Protein AF-K0N9U1-F1 (afdb_monomer_lite)

Secondary structure (DSSP, 8-state):
--HHHHHHHHHHHHGGGGGEEEEGGGTEEEEEPPTHHHHHHHHHHHTT-TTHHHHHHHHTTSHHHHHHT-TT--HHHHHHHHHHHHHHHHHHHT--

Structure (mmCIF, N/CA/C/O backbone):
data_AF-K0N9U1-F1
#
_entry.id   AF-K0N9U1-F1
#
loop_
_atom_site.group_PDB
_atom_site.id
_atom_site.type_symbol
_atom_site.label_atom_id
_atom_site.label_alt_id
_atom_site.label_comp_id
_atom_site.label_asym_id
_atom_site.label_entity_id
_atom_site.label_seq_id
_atom_site.pdbx_PDB_ins_code
_atom_site.Cartn_x
_atom_site.Cartn_y
_atom_site.Cartn_z
_atom_site.occupancy
_atom_site.B_iso_or_equiv
_atom_site.auth_seq_id
_atom_site.auth_comp_id
_atom_site.auth_asym_id
_atom_site.auth_atom_id
_atom_site.pdbx_PDB_model_num
ATOM 1 N N . MET A 1 1 ? -0.725 -9.152 14.482 1.00 69.50 1 MET A N 1
ATOM 2 C CA . MET A 1 1 ? -1.556 -9.619 13.352 1.00 69.50 1 MET A CA 1
ATOM 3 C C . MET A 1 1 ? -0.751 -10.548 12.462 1.00 69.50 1 MET A C 1
ATOM 5 O O . MET A 1 1 ? 0.412 -10.264 12.194 1.00 69.50 1 MET A O 1
ATOM 9 N N . LYS A 1 2 ? -1.344 -11.667 12.040 1.00 81.56 2 LYS A N 1
ATOM 10 C CA . LYS A 1 2 ? -0.717 -12.645 11.141 1.00 81.56 2 LYS A CA 1
ATOM 11 C C . LYS A 1 2 ? -0.907 -12.234 9.675 1.00 81.56 2 LYS A C 1
ATOM 13 O O . LYS A 1 2 ? -1.895 -11.599 9.322 1.00 81.56 2 LYS A O 1
ATOM 18 N N . PHE A 1 3 ? 0.003 -12.659 8.795 1.00 82.38 3 PHE A N 1
ATOM 19 C CA . PHE A 1 3 ? -0.050 -12.359 7.352 1.00 82.38 3 PHE A CA 1
ATOM 20 C C . PHE A 1 3 ? -1.392 -12.739 6.696 1.00 82.38 3 PHE A C 1
ATOM 22 O O . PHE A 1 3 ? -1.923 -11.983 5.883 1.00 82.38 3 PHE A O 1
ATOM 29 N N . LYS A 1 4 ? -1.966 -13.888 7.082 1.00 87.62 4 LYS A N 1
ATOM 30 C CA . LYS A 1 4 ? -3.266 -14.364 6.582 1.00 87.62 4 LYS A CA 1
ATOM 31 C C . LYS A 1 4 ? -4.405 -13.398 6.923 1.00 87.62 4 LYS A C 1
ATOM 33 O O . LYS A 1 4 ? -5.217 -13.099 6.059 1.00 87.62 4 LYS A O 1
ATOM 38 N N . GLU A 1 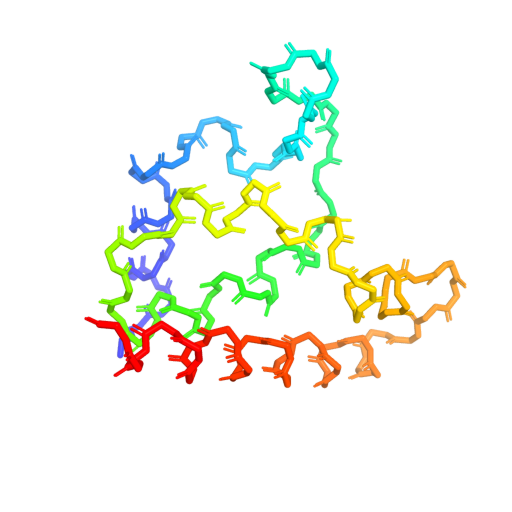5 ? -4.448 -12.904 8.157 1.00 87.69 5 GLU A N 1
ATOM 39 C CA . GLU A 1 5 ? -5.481 -11.970 8.627 1.00 87.69 5 GLU A CA 1
ATOM 40 C C . GLU A 1 5 ? -5.390 -10.643 7.870 1.00 87.69 5 GLU A C 1
ATOM 42 O O . GLU A 1 5 ? -6.384 -10.186 7.314 1.00 87.69 5 GLU A O 1
ATOM 47 N N . ALA A 1 6 ? -4.180 -10.085 7.744 1.00 85.56 6 ALA A N 1
ATOM 48 C CA . ALA A 1 6 ? -3.962 -8.863 6.972 1.00 85.56 6 ALA A CA 1
ATOM 49 C C . ALA A 1 6 ? -4.376 -9.031 5.502 1.00 85.56 6 ALA A C 1
ATOM 51 O O . ALA A 1 6 ? -5.010 -8.151 4.927 1.00 85.56 6 ALA A O 1
ATOM 52 N N . SER A 1 7 ? -4.074 -10.188 4.905 1.00 86.06 7 SER A N 1
ATOM 53 C CA . SER A 1 7 ? -4.477 -10.494 3.529 1.00 86.06 7 SER A CA 1
ATOM 54 C C . SER A 1 7 ? -5.997 -10.562 3.374 1.00 86.06 7 SER A C 1
ATOM 56 O O . SER A 1 7 ? -6.519 -10.065 2.383 1.00 86.06 7 SER A O 1
ATOM 58 N N . LEU A 1 8 ? -6.712 -11.137 4.348 1.00 88.75 8 LEU A N 1
ATOM 59 C CA . LEU A 1 8 ? -8.177 -11.201 4.333 1.00 88.75 8 LEU A CA 1
ATOM 60 C C . LEU A 1 8 ? -8.814 -9.813 4.465 1.00 88.75 8 LEU A C 1
ATOM 62 O O . LEU A 1 8 ? -9.770 -9.531 3.751 1.00 88.75 8 LEU A O 1
ATOM 66 N N . ILE A 1 9 ? -8.261 -8.940 5.313 1.00 88.50 9 ILE A N 1
ATOM 67 C CA . ILE A 1 9 ? -8.712 -7.544 5.446 1.00 88.50 9 ILE A CA 1
ATOM 68 C C . ILE A 1 9 ? -8.503 -6.781 4.134 1.00 88.50 9 ILE A C 1
ATOM 70 O O . ILE A 1 9 ? -9.393 -6.089 3.652 1.00 88.50 9 ILE A O 1
ATOM 74 N N . LEU A 1 10 ? -7.330 -6.919 3.513 1.00 87.00 10 LEU A N 1
ATOM 75 C CA . LEU A 1 10 ? -7.066 -6.271 2.227 1.00 87.00 10 LEU A CA 1
ATOM 76 C C . LEU A 1 10 ? -7.978 -6.819 1.123 1.00 87.00 10 LEU A C 1
ATOM 78 O O . LEU A 1 10 ? -8.488 -6.050 0.311 1.00 87.00 10 LEU A O 1
ATOM 82 N N . ALA A 1 11 ? -8.219 -8.130 1.105 1.00 87.06 11 ALA A N 1
ATOM 83 C CA . ALA A 1 11 ? -9.130 -8.750 0.152 1.00 87.06 11 ALA A CA 1
ATOM 84 C C . ALA A 1 11 ? -10.579 -8.276 0.345 1.00 87.06 11 ALA A C 1
ATOM 86 O O . ALA A 1 11 ? -11.247 -8.002 -0.648 1.00 87.06 11 ALA A O 1
ATOM 87 N N . SER A 1 12 ? -11.060 -8.130 1.585 1.00 88.75 12 SER A N 1
ATOM 88 C CA . SER A 1 12 ? -12.421 -7.646 1.846 1.00 88.75 12 SER A CA 1
ATOM 89 C C . SER A 1 12 ? -12.603 -6.171 1.482 1.00 88.75 12 SER A C 1
ATOM 91 O O . SER A 1 12 ? -13.660 -5.801 0.981 1.00 88.75 12 SER A O 1
ATOM 93 N N . LEU A 1 13 ? -11.578 -5.338 1.689 1.00 87.75 13 LEU A N 1
ATOM 94 C CA . LEU A 1 13 ? -11.629 -3.906 1.382 1.00 87.75 13 LEU A CA 1
ATOM 95 C C . LEU A 1 13 ? -11.500 -3.605 -0.111 1.00 87.75 13 LEU A C 1
ATOM 97 O O . LEU A 1 13 ? -12.189 -2.728 -0.629 1.00 87.75 13 LEU A O 1
ATOM 101 N N . PHE A 1 14 ? -10.583 -4.286 -0.798 1.00 84.69 14 PHE A N 1
ATOM 102 C CA . PHE A 1 14 ? -10.220 -3.932 -2.169 1.00 84.69 14 PHE A CA 1
ATOM 103 C C . PHE A 1 14 ? -10.765 -4.906 -3.215 1.00 84.69 14 PHE A C 1
ATOM 105 O O . PHE A 1 14 ? -10.900 -4.515 -4.375 1.00 84.69 14 PHE A O 1
ATOM 112 N N . GLY A 1 15 ? -11.085 -6.148 -2.844 1.00 84.69 15 GLY A N 1
ATOM 113 C CA . GLY A 1 15 ? -11.519 -7.183 -3.781 1.00 84.69 15 GLY A CA 1
ATOM 114 C C . GLY A 1 15 ? -10.564 -7.306 -4.970 1.00 84.69 15 GLY A C 1
ATOM 115 O O . GLY A 1 15 ? -9.343 -7.364 -4.815 1.00 84.69 15 GLY A O 1
ATOM 116 N N . GLU A 1 16 ? -11.117 -7.267 -6.179 1.00 80.25 16 GLU A N 1
ATOM 117 C CA . GLU A 1 16 ? -10.349 -7.310 -7.431 1.00 80.25 16 GLU A CA 1
ATOM 118 C C . GLU A 1 16 ? -9.457 -6.071 -7.643 1.00 80.25 16 GLU A C 1
ATOM 120 O O . GLU A 1 16 ? -8.430 -6.143 -8.323 1.00 80.25 16 GLU A O 1
ATOM 125 N N . ASN A 1 17 ? -9.782 -4.943 -7.001 1.00 82.31 17 ASN A N 1
ATOM 126 C CA . ASN A 1 17 ? -8.997 -3.709 -7.084 1.00 82.31 17 ASN A CA 1
ATOM 127 C C . ASN A 1 17 ? -7.720 -3.755 -6.236 1.00 82.31 17 ASN A C 1
ATOM 129 O O . ASN A 1 17 ? -6.910 -2.831 -6.315 1.00 82.31 17 ASN A O 1
ATOM 133 N N . ALA A 1 18 ? -7.501 -4.812 -5.443 1.00 74.94 18 ALA A N 1
ATOM 134 C CA . ALA A 1 18 ? -6.319 -4.941 -4.587 1.00 74.94 18 ALA A CA 1
ATOM 135 C C . ALA A 1 18 ? -5.014 -4.799 -5.389 1.00 74.94 18 ALA A C 1
ATOM 137 O O . ALA A 1 18 ? -4.028 -4.243 -4.911 1.00 74.94 18 ALA A O 1
ATOM 138 N N . PHE A 1 19 ? -5.031 -5.239 -6.648 1.00 73.19 19 PHE A N 1
ATOM 139 C CA . PHE A 1 19 ? -3.898 -5.175 -7.564 1.00 73.19 19 PHE A CA 1
ATOM 140 C C . PHE A 1 19 ? -4.020 -4.046 -8.584 1.00 73.19 19 PHE A C 1
ATOM 142 O O . PHE A 1 19 ? -3.388 -4.120 -9.635 1.00 73.19 19 PHE A O 1
ATOM 149 N N . GLN A 1 20 ? -4.799 -3.000 -8.306 1.00 81.69 20 GLN A N 1
ATOM 150 C CA . GLN A 1 20 ? -4.978 -1.865 -9.206 1.00 81.69 20 GLN A CA 1
ATOM 151 C C . GLN A 1 20 ? -4.631 -0.543 -8.524 1.00 81.69 20 GLN A C 1
ATOM 153 O O . GLN A 1 20 ? -4.867 -0.338 -7.335 1.00 81.69 20 GLN A O 1
ATOM 158 N N . LYS A 1 21 ? -4.029 0.378 -9.280 1.00 82.00 21 LYS A N 1
ATOM 159 C CA . LYS A 1 21 ? -3.769 1.733 -8.779 1.00 82.00 21 LYS A CA 1
ATOM 160 C C . LYS A 1 21 ? -4.994 2.615 -9.005 1.00 82.00 21 LYS A C 1
ATOM 162 O O . LYS A 1 21 ? -5.699 2.463 -10.005 1.00 82.00 21 LYS A O 1
ATOM 167 N N . TRP A 1 22 ? -5.226 3.553 -8.094 1.00 87.00 22 TRP A N 1
ATOM 168 C CA . TRP A 1 22 ? -6.270 4.557 -8.259 1.00 87.00 22 TRP A CA 1
ATOM 169 C C . TRP A 1 22 ? -5.840 5.631 -9.260 1.00 87.00 22 TRP A C 1
ATOM 171 O O . TRP A 1 22 ? -4.721 6.143 -9.216 1.00 87.00 22 TRP A O 1
ATOM 181 N N . GLY A 1 23 ? -6.724 5.965 -10.195 1.00 84.88 23 GLY A N 1
ATOM 182 C CA . GLY A 1 23 ? -6.548 7.069 -11.127 1.00 84.88 23 GLY A CA 1
ATOM 183 C C . GLY A 1 23 ? -7.398 8.243 -10.732 1.00 84.88 23 GLY A C 1
ATOM 184 O O . GLY A 1 23 ? -8.575 8.266 -11.070 1.00 84.88 23 GLY A O 1
ATOM 185 N N . GLU A 1 24 ? -6.789 9.234 -10.095 1.00 83.12 24 GLU A N 1
ATOM 186 C CA . GLU A 1 24 ? -7.482 10.439 -9.641 1.00 83.12 24 GLU A CA 1
ATOM 187 C C . GLU A 1 24 ? -8.184 11.184 -10.789 1.00 83.12 24 GLU A C 1
ATOM 189 O O . GLU A 1 24 ? -9.350 11.546 -10.666 1.00 83.12 24 GLU A O 1
ATOM 194 N N . SER A 1 25 ? -7.547 11.295 -11.960 1.00 85.00 25 SER A N 1
ATOM 195 C CA . SER A 1 25 ? -8.146 11.953 -13.134 1.00 85.00 25 SER A CA 1
ATOM 196 C C . SER A 1 25 ? -9.363 11.230 -13.713 1.00 85.00 25 SER A 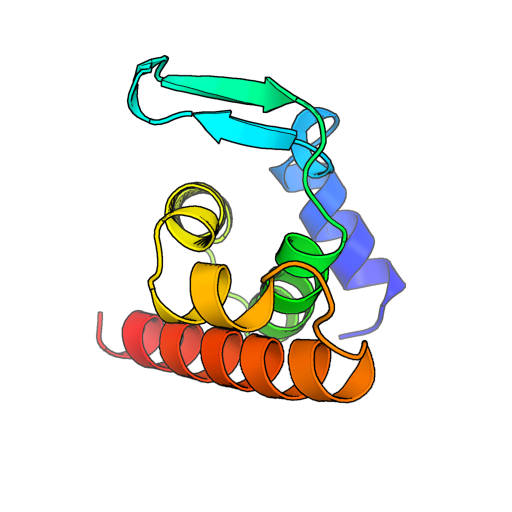C 1
ATOM 198 O O . SER A 1 25 ? -10.180 11.847 -14.386 1.00 85.00 25 SER A O 1
ATOM 200 N N . LYS A 1 26 ? -9.484 9.919 -13.481 1.00 85.38 26 LYS A N 1
ATOM 201 C CA . LYS A 1 26 ? -10.575 9.084 -14.007 1.00 85.38 26 LYS A CA 1
ATOM 202 C C . LYS A 1 26 ? -11.529 8.599 -12.915 1.00 85.38 26 LYS A C 1
ATOM 204 O O . LYS A 1 26 ? -12.454 7.862 -13.239 1.00 85.38 26 LYS A O 1
ATOM 209 N N . GLN A 1 27 ? -11.257 8.952 -11.654 1.00 87.06 27 GLN A N 1
ATOM 210 C CA . GLN A 1 27 ? -11.953 8.478 -10.454 1.00 87.06 27 GLN A CA 1
ATOM 211 C C . GLN A 1 27 ? -12.226 6.964 -10.481 1.00 87.06 27 GLN A C 1
ATOM 213 O O . GLN A 1 27 ? -13.316 6.504 -10.147 1.00 87.06 27 GLN A O 1
ATOM 218 N N . LYS A 1 28 ? -11.240 6.174 -10.929 1.00 88.31 28 LYS A N 1
ATOM 219 C C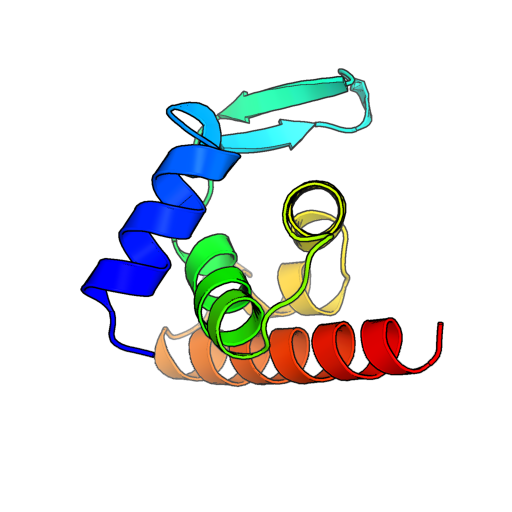A . LYS A 1 28 ? -11.374 4.715 -11.031 1.00 88.31 28 LYS A CA 1
ATOM 220 C C . LYS A 1 28 ? -10.055 3.981 -10.870 1.00 88.31 28 LYS A C 1
ATOM 222 O O . LYS A 1 28 ? -8.986 4.521 -11.168 1.00 88.31 28 LYS A O 1
ATOM 227 N N . TYR A 1 29 ? -10.152 2.722 -10.465 1.00 86.31 29 TYR A N 1
ATOM 228 C CA . TYR A 1 29 ? -9.039 1.785 -10.492 1.00 86.31 29 TYR A CA 1
ATOM 229 C C . TYR A 1 29 ? -8.692 1.394 -11.930 1.00 86.31 29 TYR A C 1
AT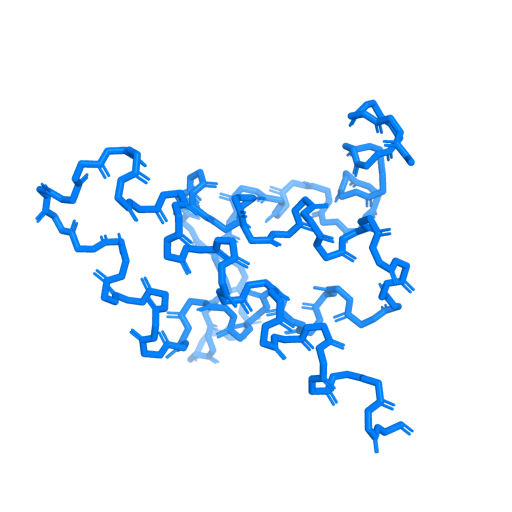OM 231 O O . TYR A 1 29 ? -9.573 1.220 -12.776 1.00 86.31 29 TYR A O 1
ATOM 239 N N . TYR A 1 30 ? -7.398 1.338 -12.243 1.00 83.06 30 TYR A N 1
ATOM 240 C CA . TYR A 1 30 ? -6.940 0.958 -13.576 1.00 83.06 30 TYR A CA 1
ATOM 241 C C . TYR A 1 30 ? -5.496 0.460 -13.573 1.00 83.06 30 TYR A C 1
ATOM 243 O O . TYR A 1 30 ? -4.631 0.987 -12.869 1.00 83.06 30 TYR A O 1
ATOM 251 N N . GLY A 1 31 ? -5.225 -0.501 -14.459 1.00 79.62 31 GLY A N 1
ATOM 252 C CA . GLY A 1 31 ? -3.895 -1.058 -14.676 1.00 79.62 31 GLY A CA 1
ATOM 253 C C . GLY A 1 31 ? -3.335 -1.797 -13.457 1.00 79.62 31 GLY A C 1
ATOM 254 O O . GLY A 1 31 ? -3.885 -1.719 -12.359 1.00 79.62 31 GLY A O 1
ATOM 255 N N . PRO A 1 32 ? -2.223 -2.520 -13.633 1.00 74.19 32 PRO A N 1
ATOM 256 C CA . PRO A 1 32 ? -1.599 -3.224 -12.533 1.00 74.19 32 PRO A CA 1
ATOM 257 C C . PRO A 1 32 ? -1.020 -2.232 -11.523 1.00 74.19 32 PRO A C 1
ATOM 259 O O . PRO A 1 32 ? -0.310 -1.277 -11.856 1.00 74.19 32 PRO A O 1
ATOM 262 N N . CYS A 1 33 ? -1.303 -2.501 -10.263 1.00 70.25 33 CYS A N 1
ATOM 263 C CA . CYS A 1 33 ? -0.581 -1.978 -9.137 1.00 70.25 33 CYS A CA 1
ATOM 264 C C . CYS A 1 33 ? 0.697 -2.791 -8.947 1.00 70.25 33 CYS A C 1
ATOM 266 O O . CYS A 1 33 ? 0.679 -4.021 -8.909 1.00 70.25 33 CYS A O 1
ATOM 268 N N . LEU A 1 34 ? 1.821 -2.102 -8.778 1.00 68.06 34 LEU A N 1
ATOM 269 C CA . LEU A 1 34 ? 3.059 -2.760 -8.388 1.00 68.06 34 LEU A CA 1
ATOM 270 C C . LEU A 1 34 ? 2.913 -3.313 -6.965 1.00 68.06 34 LEU A C 1
ATOM 272 O O . LEU A 1 34 ? 2.318 -2.661 -6.105 1.00 68.06 34 LEU A O 1
ATOM 276 N N . ARG A 1 35 ? 3.529 -4.476 -6.709 1.00 80.38 35 ARG A N 1
ATOM 277 C CA . ARG A 1 35 ? 3.735 -5.085 -5.377 1.00 80.38 35 ARG A CA 1
ATOM 278 C C . ARG A 1 35 ? 4.000 -4.043 -4.280 1.00 80.38 35 ARG A C 1
ATOM 280 O O . ARG A 1 35 ? 3.518 -4.188 -3.167 1.00 80.38 35 ARG A O 1
ATOM 287 N N . SER A 1 36 ? 4.707 -2.975 -4.627 1.00 87.06 36 SER A N 1
ATOM 288 C CA . SER A 1 36 ? 5.009 -1.802 -3.813 1.00 87.06 36 SER A CA 1
ATOM 289 C C . SER A 1 36 ? 3.836 -1.204 -3.019 1.00 87.06 36 SER A C 1
ATOM 291 O O . SER A 1 36 ? 4.057 -0.789 -1.890 1.00 87.06 36 SER A O 1
ATOM 293 N N . ILE A 1 37 ? 2.597 -1.146 -3.530 1.00 88.69 37 ILE A N 1
ATOM 294 C CA . ILE A 1 37 ? 1.481 -0.622 -2.706 1.00 88.69 37 ILE A CA 1
ATOM 295 C C . ILE A 1 37 ? 1.171 -1.576 -1.551 1.00 88.69 37 ILE A C 1
ATOM 297 O O . ILE A 1 37 ? 0.961 -1.117 -0.434 1.00 88.69 37 ILE A O 1
ATOM 301 N N . PHE A 1 38 ? 1.230 -2.893 -1.766 1.00 87.56 38 PHE A N 1
ATOM 302 C CA . PHE A 1 38 ? 1.102 -3.860 -0.672 1.00 87.56 38 PHE A CA 1
ATOM 303 C C . PHE A 1 38 ? 2.247 -3.741 0.334 1.00 87.56 38 PHE A C 1
ATOM 305 O O . PHE A 1 38 ? 2.016 -3.887 1.530 1.00 87.56 38 PHE A O 1
ATOM 312 N N . GLU A 1 39 ? 3.461 -3.423 -0.129 1.00 90.31 39 GLU A N 1
ATOM 313 C CA . GLU A 1 39 ? 4.613 -3.160 0.749 1.00 90.31 39 GLU A CA 1
ATOM 314 C C . GLU A 1 39 ? 4.340 -1.975 1.710 1.00 90.31 39 GLU A C 1
ATOM 316 O O . GLU A 1 39 ? 4.934 -1.930 2.783 1.00 90.31 39 GLU A O 1
ATOM 321 N N . VAL A 1 40 ? 3.402 -1.072 1.374 1.00 91.88 40 VAL A N 1
ATOM 322 C CA . VAL A 1 40 ? 2.906 0.001 2.259 1.00 91.88 40 VAL A CA 1
ATOM 323 C C . VAL A 1 40 ? 1.654 -0.417 3.039 1.00 91.88 40 VAL A C 1
ATOM 325 O O . VAL A 1 40 ? 1.560 -0.151 4.230 1.00 91.88 40 VAL A O 1
ATOM 328 N N . LEU A 1 41 ? 0.679 -1.074 2.403 1.00 89.94 41 LEU A N 1
ATOM 329 C CA . LEU A 1 41 ? -0.606 -1.394 3.036 1.00 89.94 41 LEU A CA 1
ATOM 330 C C . LEU A 1 41 ? -0.497 -2.453 4.137 1.00 89.94 41 LEU A C 1
ATOM 332 O O . LEU A 1 41 ? -1.199 -2.354 5.137 1.00 89.94 41 LEU A O 1
ATOM 336 N N . PHE A 1 42 ? 0.369 -3.459 3.991 1.00 89.50 42 PHE A N 1
ATOM 337 C CA . PHE A 1 42 ? 0.484 -4.528 4.991 1.00 89.50 42 PHE A CA 1
ATOM 338 C C . PHE A 1 42 ? 0.863 -4.007 6.390 1.00 89.50 42 PHE A C 1
ATOM 340 O O . PHE A 1 42 ? 0.181 -4.365 7.355 1.00 89.50 42 PHE A O 1
ATOM 347 N N . PRO A 1 43 ? 1.896 -3.153 6.543 1.00 89.12 43 PRO A N 1
ATOM 348 C CA . PRO A 1 43 ? 2.188 -2.563 7.847 1.00 89.12 43 PRO A CA 1
ATOM 349 C C . PRO A 1 43 ? 1.098 -1.591 8.337 1.00 89.12 43 PRO A C 1
ATOM 351 O O . PRO A 1 43 ? 0.872 -1.504 9.543 1.00 89.12 43 PRO A O 1
ATOM 354 N N . LEU A 1 44 ? 0.365 -0.910 7.448 1.00 89.38 44 LEU A N 1
ATOM 355 C CA . LEU A 1 44 ? -0.771 -0.060 7.842 1.00 89.38 44 LEU A CA 1
ATOM 356 C C . LEU A 1 44 ? -1.935 -0.868 8.418 1.00 89.38 44 LEU A C 1
ATOM 358 O O . LEU A 1 44 ? -2.501 -0.484 9.439 1.00 89.38 44 LEU A O 1
ATOM 362 N N . VAL A 1 45 ? -2.253 -2.012 7.809 1.00 87.38 45 VAL A N 1
ATOM 363 C CA . VAL A 1 45 ? -3.255 -2.949 8.333 1.00 87.38 45 VAL A CA 1
ATOM 364 C C . VAL A 1 45 ? -2.858 -3.379 9.743 1.00 87.38 45 VAL A C 1
ATOM 366 O O . VAL A 1 45 ? -3.688 -3.322 10.640 1.00 87.38 45 VAL A O 1
ATOM 369 N N . ALA A 1 46 ? -1.576 -3.695 9.985 1.00 78.50 46 ALA A N 1
ATOM 370 C CA . ALA A 1 46 ? -1.049 -4.019 11.323 1.00 78.50 46 ALA A CA 1
ATOM 371 C C . ALA A 1 46 ? -1.278 -2.932 12.386 1.00 78.50 46 ALA A C 1
ATOM 373 O O . ALA A 1 46 ? -1.271 -3.252 13.573 1.00 78.50 46 ALA A O 1
ATOM 374 N N . ASN A 1 47 ? -1.518 -1.688 11.972 1.00 76.38 47 ASN A N 1
ATOM 375 C CA . ASN A 1 47 ? -1.822 -0.562 12.849 1.00 76.38 47 ASN A CA 1
ATOM 376 C C . ASN A 1 47 ? -3.334 -0.281 13.004 1.00 76.38 47 ASN A C 1
ATOM 378 O O . ASN A 1 47 ? -3.679 0.733 13.599 1.00 76.38 47 ASN A O 1
ATOM 382 N N . ASN A 1 48 ? -4.223 -1.159 12.514 1.00 70.62 48 ASN A N 1
ATOM 383 C CA . ASN A 1 48 ? -5.690 -1.044 12.606 1.00 70.62 48 ASN A CA 1
ATOM 384 C C . ASN A 1 48 ? -6.257 0.279 12.062 1.00 70.62 48 ASN A C 1
ATOM 386 O O . ASN A 1 48 ? -7.159 0.870 12.647 1.00 70.62 48 ASN A O 1
ATOM 390 N N . LEU A 1 49 ? -5.729 0.758 10.937 1.00 74.00 49 LEU A N 1
ATOM 391 C CA . LEU A 1 49 ? -6.242 1.975 10.313 1.00 74.00 49 LEU A CA 1
ATOM 392 C C . LEU A 1 49 ? -7.579 1.709 9.609 1.00 74.00 49 LEU A C 1
ATOM 394 O O . LEU A 1 49 ? -7.651 0.886 8.701 1.00 74.00 49 LEU A O 1
ATOM 398 N N . GLU A 1 50 ? -8.629 2.438 9.985 1.00 71.88 50 GLU A N 1
ATOM 399 C CA . GLU A 1 50 ? -9.957 2.329 9.353 1.00 71.88 50 GLU A CA 1
ATOM 400 C C . GLU A 1 50 ? -9.989 2.958 7.947 1.00 71.88 50 GLU A C 1
ATOM 402 O O . GLU A 1 50 ? -10.752 2.549 7.074 1.00 71.88 50 GLU A O 1
ATOM 407 N N . LEU A 1 51 ? -9.087 3.906 7.679 1.00 81.06 51 LEU A N 1
ATOM 408 C CA . LEU A 1 51 ? -9.033 4.702 6.448 1.00 81.06 51 LEU A CA 1
ATOM 409 C C . LEU A 1 51 ? -8.181 4.070 5.329 1.00 81.06 51 LEU A C 1
ATOM 411 O O . LEU A 1 51 ? -7.665 4.761 4.452 1.00 81.06 51 LEU A O 1
ATOM 415 N N . LEU A 1 52 ? -8.014 2.744 5.317 1.00 85.06 52 LEU A N 1
ATOM 416 C CA . LEU A 1 52 ? -7.134 2.059 4.354 1.00 85.06 52 LEU A CA 1
ATOM 417 C C . LEU A 1 52 ? -7.505 2.324 2.888 1.00 85.06 52 LEU A C 1
ATOM 419 O O . LEU A 1 52 ? -6.617 2.418 2.040 1.00 85.06 52 LEU A O 1
ATOM 423 N N . VAL A 1 53 ? -8.797 2.473 2.579 1.00 85.69 53 VAL A N 1
ATOM 424 C CA . VAL A 1 53 ? -9.262 2.712 1.204 1.00 85.69 53 VAL A CA 1
ATOM 425 C C . VAL A 1 53 ? -8.866 4.099 0.701 1.00 85.69 53 VAL A C 1
ATOM 427 O O . VAL A 1 53 ? -8.391 4.212 -0.428 1.00 85.69 53 VAL A O 1
ATOM 430 N N . SER A 1 54 ? -9.025 5.153 1.507 1.00 87.31 54 SER A N 1
ATOM 431 C CA . SER A 1 54 ? -8.589 6.502 1.118 1.00 87.31 54 SER A CA 1
ATOM 432 C C . SER A 1 54 ? -7.068 6.572 1.024 1.00 87.31 54 SER A C 1
ATOM 434 O O . SER A 1 54 ? -6.542 7.046 0.019 1.00 87.31 54 SER A O 1
ATOM 436 N N . ILE A 1 55 ? -6.359 5.982 1.991 1.00 88.75 55 ILE A N 1
ATOM 437 C CA . ILE A 1 55 ? -4.894 5.915 1.986 1.00 88.75 55 ILE A CA 1
ATOM 438 C C . ILE A 1 55 ? -4.375 5.243 0.708 1.00 88.75 55 ILE A C 1
ATOM 440 O O . ILE A 1 55 ? -3.455 5.752 0.065 1.00 88.75 55 ILE A O 1
ATOM 444 N N . GLN A 1 56 ? -4.975 4.124 0.291 1.00 88.19 56 GLN A N 1
ATOM 445 C CA . GLN A 1 56 ? -4.571 3.424 -0.930 1.00 88.19 56 GLN A CA 1
ATOM 446 C C . GLN A 1 56 ? -4.631 4.322 -2.168 1.00 88.19 56 GLN A C 1
ATOM 448 O O . GLN A 1 56 ? -3.716 4.275 -2.998 1.00 88.19 56 GLN A O 1
ATOM 453 N N . LYS A 1 57 ? -5.661 5.169 -2.264 1.00 88.25 57 LYS A N 1
ATOM 454 C CA . LYS A 1 57 ? -5.853 6.091 -3.389 1.00 88.25 57 LYS A CA 1
ATOM 455 C C . LYS A 1 57 ? -4.778 7.175 -3.449 1.00 88.25 57 LYS A C 1
ATOM 457 O O . LYS A 1 57 ? -4.461 7.660 -4.533 1.00 88.25 57 LYS A O 1
ATOM 462 N N . GLU A 1 58 ? -4.187 7.518 -2.309 1.00 89.00 58 GLU A N 1
ATOM 463 C CA . GLU A 1 58 ? -3.163 8.555 -2.196 1.00 89.00 58 GLU A CA 1
ATOM 464 C C . GLU A 1 58 ? -1.732 8.027 -2.333 1.00 89.00 58 GLU A C 1
ATOM 466 O O . GLU A 1 58 ? -0.854 8.769 -2.782 1.00 89.00 58 GLU A O 1
ATOM 471 N N . ILE A 1 59 ? -1.470 6.760 -1.977 1.00 90.00 59 ILE A N 1
ATOM 472 C CA . ILE A 1 59 ? -0.109 6.192 -1.921 1.00 90.00 59 ILE A CA 1
ATOM 473 C C . ILE A 1 59 ? 0.664 6.451 -3.219 1.00 90.00 59 ILE A C 1
ATOM 475 O O . ILE A 1 59 ? 1.794 6.933 -3.173 1.00 90.00 59 ILE A O 1
ATOM 479 N N . SER A 1 60 ? 0.062 6.195 -4.386 1.00 86.75 60 SER A N 1
ATOM 480 C CA . SER A 1 60 ? 0.754 6.365 -5.672 1.00 86.75 60 SER A CA 1
ATOM 481 C C . SER A 1 60 ? 1.110 7.814 -6.010 1.00 86.75 60 SER A C 1
ATOM 483 O O . SER A 1 60 ? 1.981 8.053 -6.852 1.00 86.75 60 SER A O 1
ATOM 485 N N . ASN A 1 61 ? 0.451 8.780 -5.369 1.00 87.75 61 ASN A N 1
ATOM 486 C CA . ASN A 1 61 ? 0.682 10.203 -5.577 1.00 87.75 61 ASN A CA 1
ATOM 487 C C . ASN A 1 61 ? 1.788 10.762 -4.669 1.00 87.75 61 ASN A C 1
ATOM 489 O O . ASN A 1 61 ? 2.431 11.740 -5.065 1.00 87.75 61 ASN A O 1
ATOM 493 N N . ARG A 1 62 ? 2.069 10.112 -3.529 1.00 90.75 62 ARG A N 1
ATOM 494 C CA . ARG A 1 62 ? 3.109 10.503 -2.560 1.00 90.75 62 ARG A CA 1
ATOM 495 C C . ARG A 1 62 ? 4.497 10.531 -3.215 1.00 90.75 62 ARG A C 1
ATOM 497 O O . ARG A 1 62 ? 4.867 9.643 -3.993 1.00 90.75 62 ARG A O 1
ATOM 504 N N . LYS A 1 63 ? 5.292 11.556 -2.897 1.00 93.62 63 LYS A N 1
ATOM 505 C CA . LYS A 1 63 ? 6.640 11.750 -3.463 1.00 93.62 63 LYS A CA 1
ATOM 506 C C . LYS A 1 63 ? 7.574 10.608 -3.055 1.00 93.62 63 LYS A C 1
ATOM 508 O O . LYS A 1 63 ? 8.326 10.093 -3.879 1.00 93.62 63 LYS A O 1
ATOM 513 N N . GLU A 1 64 ? 7.475 10.187 -1.802 1.00 94.56 64 GLU A N 1
ATOM 514 C CA . GLU A 1 64 ? 8.220 9.099 -1.173 1.00 94.56 64 GLU A CA 1
ATOM 515 C C . GLU A 1 64 ? 7.976 7.777 -1.898 1.00 94.56 64 GLU A C 1
ATOM 517 O O . GLU A 1 64 ? 8.921 7.039 -2.183 1.00 94.56 64 GLU A O 1
ATOM 522 N N . TYR A 1 65 ? 6.715 7.510 -2.253 1.00 92.62 65 TYR A N 1
ATOM 523 C CA . TYR A 1 65 ? 6.339 6.327 -3.016 1.00 92.62 65 TYR A CA 1
ATOM 524 C C . TYR A 1 65 ? 6.983 6.356 -4.402 1.00 92.62 65 TYR A C 1
ATOM 526 O O . TYR A 1 65 ? 7.710 5.430 -4.761 1.00 92.62 65 TYR A O 1
ATOM 534 N N . LYS A 1 66 ? 6.790 7.450 -5.154 1.00 91.69 66 LYS A N 1
ATOM 535 C CA . LYS A 1 66 ? 7.354 7.607 -6.505 1.00 91.69 66 LYS A CA 1
ATOM 536 C C . LYS A 1 66 ? 8.873 7.439 -6.506 1.00 91.69 66 LYS A C 1
ATOM 538 O O . LYS A 1 66 ? 9.406 6.779 -7.395 1.00 91.69 66 LYS A O 1
ATOM 543 N N . GLU A 1 67 ? 9.559 7.986 -5.503 1.00 93.25 67 GLU A N 1
ATOM 544 C CA . GLU A 1 67 ? 11.007 7.849 -5.326 1.00 93.25 67 GLU A CA 1
ATOM 545 C C . GLU A 1 67 ? 11.428 6.405 -5.023 1.00 93.25 67 GLU A C 1
ATOM 547 O O . GLU A 1 67 ? 12.399 5.901 -5.590 1.00 93.25 67 GLU A O 1
ATOM 552 N N . ALA A 1 68 ? 10.702 5.722 -4.136 1.00 93.88 68 ALA A N 1
ATOM 553 C CA . ALA A 1 68 ? 10.993 4.345 -3.756 1.00 93.88 68 ALA A CA 1
ATOM 554 C C . ALA A 1 68 ? 10.746 3.351 -4.901 1.00 93.88 68 ALA A C 1
ATOM 556 O O . ALA A 1 68 ? 11.427 2.327 -4.982 1.00 93.88 68 ALA A O 1
ATOM 557 N N . THR A 1 69 ? 9.806 3.651 -5.801 1.00 91.31 69 THR A N 1
ATOM 558 C CA . THR A 1 69 ? 9.411 2.770 -6.910 1.00 91.31 69 THR A CA 1
ATOM 559 C C . THR A 1 69 ? 10.023 3.138 -8.260 1.00 91.31 69 THR A C 1
ATOM 561 O O . THR A 1 69 ? 9.552 2.651 -9.290 1.00 91.31 69 THR A O 1
ATOM 564 N N . LYS A 1 70 ? 11.056 3.988 -8.299 1.00 91.62 70 LYS A N 1
ATOM 565 C CA . LYS A 1 70 ? 11.762 4.303 -9.549 1.00 91.62 70 LYS A CA 1
ATOM 566 C C . LYS A 1 70 ? 12.334 3.043 -10.204 1.00 91.62 70 LYS A C 1
ATOM 568 O O . LYS A 1 70 ? 12.754 2.095 -9.535 1.00 91.62 70 LYS A O 1
ATOM 573 N N . ARG A 1 71 ? 12.391 3.051 -11.540 1.00 89.81 71 ARG A N 1
ATOM 574 C CA . ARG A 1 71 ? 13.024 1.981 -12.322 1.00 89.81 71 ARG A CA 1
ATOM 575 C C . ARG A 1 71 ? 14.462 1.766 -11.834 1.00 89.81 71 ARG A C 1
ATOM 577 O O . ARG A 1 71 ? 15.206 2.726 -11.671 1.00 89.81 71 ARG A O 1
ATOM 584 N N . GLY A 1 72 ? 14.838 0.509 -11.596 1.00 89.69 72 GLY A N 1
ATOM 585 C CA . GLY A 1 72 ? 16.170 0.144 -11.095 1.00 89.69 72 GLY A CA 1
ATOM 586 C C . GLY A 1 72 ? 16.329 0.179 -9.569 1.00 89.69 72 GLY A C 1
ATOM 587 O O . GLY A 1 72 ? 17.389 -0.192 -9.069 1.00 89.69 72 GLY A O 1
ATOM 588 N N . ALA A 1 73 ? 15.295 0.558 -8.806 1.00 91.31 73 ALA A N 1
ATOM 589 C CA . ALA A 1 73 ? 15.336 0.478 -7.349 1.00 91.31 73 ALA A CA 1
ATOM 590 C C . ALA A 1 73 ? 15.494 -0.978 -6.874 1.00 91.31 73 ALA A C 1
ATOM 592 O O . ALA A 1 73 ? 14.654 -1.842 -7.147 1.00 91.31 73 ALA A O 1
ATOM 593 N N . ARG A 1 74 ? 16.570 -1.247 -6.121 1.00 94.19 74 ARG A N 1
ATOM 594 C CA . ARG A 1 74 ? 16.811 -2.556 -5.497 1.00 94.19 74 ARG A CA 1
ATOM 595 C C . ARG A 1 74 ? 15.685 -2.888 -4.520 1.00 94.19 74 ARG A C 1
ATOM 597 O O . ARG A 1 74 ? 15.261 -2.026 -3.752 1.00 94.19 74 ARG A O 1
ATOM 604 N N . ALA A 1 75 ? 15.254 -4.150 -4.503 1.00 91.38 75 ALA A N 1
ATOM 605 C CA . ALA A 1 75 ? 14.110 -4.591 -3.703 1.00 91.38 75 ALA A CA 1
ATOM 606 C C . ALA A 1 75 ? 14.241 -4.234 -2.214 1.00 91.38 75 ALA A C 1
ATOM 608 O O . ALA A 1 75 ? 13.306 -3.680 -1.650 1.00 91.38 75 ALA A O 1
ATOM 609 N N . ILE A 1 76 ? 15.409 -4.468 -1.606 1.00 94.00 76 ILE A N 1
ATOM 610 C CA . ILE A 1 76 ? 15.635 -4.165 -0.184 1.00 94.00 76 ILE A CA 1
ATOM 611 C C . ILE A 1 76 ? 15.583 -2.662 0.124 1.00 94.00 76 ILE A C 1
ATOM 613 O O . ILE A 1 76 ? 15.004 -2.249 1.126 1.00 94.00 76 ILE A O 1
ATOM 617 N N . VAL A 1 77 ? 16.116 -1.830 -0.777 1.00 94.50 77 VAL A N 1
ATOM 618 C CA . VAL A 1 77 ? 16.084 -0.366 -0.639 1.00 94.50 77 VAL A CA 1
ATOM 619 C C . VAL A 1 77 ? 14.653 0.145 -0.777 1.00 94.50 77 VAL A C 1
ATOM 621 O O . VAL A 1 77 ? 14.223 0.986 0.009 1.00 94.50 77 VAL A O 1
ATOM 624 N N . ARG A 1 78 ? 13.902 -0.382 -1.750 1.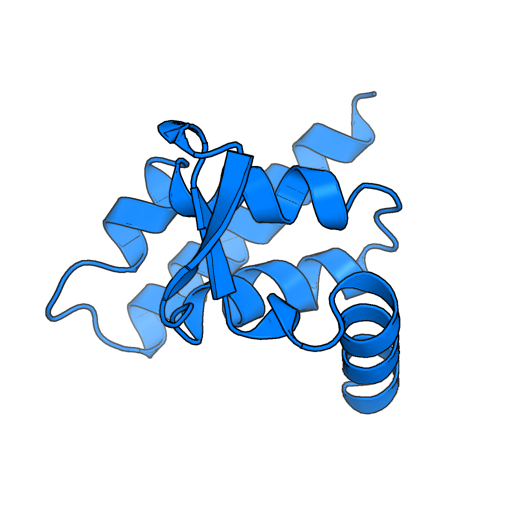00 94.88 78 ARG A N 1
ATOM 625 C CA . ARG A 1 78 ? 12.487 -0.056 -1.937 1.00 94.88 78 ARG A CA 1
ATOM 626 C C . ARG A 1 78 ? 11.672 -0.427 -0.701 1.00 94.88 78 ARG A C 1
ATOM 628 O O . ARG A 1 78 ? 10.987 0.440 -0.173 1.00 94.88 78 ARG A O 1
ATOM 635 N N . PHE A 1 79 ? 11.798 -1.663 -0.217 1.00 93.44 79 PHE A N 1
ATOM 636 C CA . PHE A 1 79 ? 11.074 -2.135 0.965 1.00 93.44 79 PHE A CA 1
ATOM 637 C C . PHE A 1 79 ? 11.335 -1.247 2.181 1.00 93.44 79 PHE A C 1
ATOM 639 O O . PHE A 1 79 ? 10.393 -0.808 2.828 1.00 93.44 79 PHE A O 1
ATOM 646 N N . SER A 1 80 ? 12.603 -0.920 2.455 1.00 95.75 80 SER A N 1
ATOM 647 C CA . SER A 1 80 ? 12.960 -0.044 3.577 1.00 95.75 80 SER A CA 1
ATOM 648 C C . SER A 1 80 ? 12.331 1.349 3.450 1.00 95.75 80 SER A C 1
ATOM 650 O O . SER A 1 80 ? 11.793 1.874 4.423 1.00 95.75 80 SER A O 1
ATOM 652 N N . LYS A 1 81 ? 12.338 1.946 2.249 1.00 96.75 81 LYS A N 1
ATOM 653 C CA . LYS A 1 81 ? 11.703 3.252 2.009 1.00 96.75 81 LYS A CA 1
ATOM 654 C C . LYS A 1 81 ? 10.177 3.202 2.146 1.00 96.75 81 LYS A C 1
ATOM 656 O O . LYS A 1 81 ? 9.595 4.124 2.705 1.00 96.75 81 LYS A O 1
ATOM 661 N N . LEU A 1 82 ? 9.534 2.147 1.648 1.00 95.56 82 LEU A N 1
ATOM 662 C CA . LEU A 1 82 ? 8.078 1.996 1.712 1.00 95.56 82 LEU A CA 1
ATOM 663 C C . LEU A 1 82 ? 7.583 1.648 3.120 1.00 95.56 82 LEU A C 1
ATOM 665 O O . LEU A 1 82 ? 6.516 2.114 3.509 1.00 95.56 82 LEU A O 1
ATOM 669 N N . LEU A 1 83 ? 8.384 0.932 3.914 1.00 94.69 83 LEU A N 1
ATOM 670 C CA . LEU A 1 83 ? 8.112 0.732 5.336 1.00 94.69 83 LEU A CA 1
ATOM 671 C C . LEU A 1 83 ? 8.117 2.070 6.087 1.00 94.69 83 LEU A C 1
ATOM 673 O O . LEU A 1 83 ? 7.159 2.375 6.789 1.00 94.69 83 LEU A O 1
ATOM 677 N N . LYS A 1 84 ? 9.129 2.919 5.854 1.00 95.75 84 LYS A N 1
ATOM 678 C CA . LYS A 1 84 ? 9.164 4.282 6.415 1.00 95.75 84 LYS A CA 1
ATOM 679 C C . LYS A 1 84 ? 7.958 5.117 5.986 1.00 95.75 84 LYS A C 1
ATOM 681 O O . LYS A 1 84 ? 7.390 5.836 6.797 1.00 95.75 84 LYS A O 1
ATOM 686 N N . LEU A 1 85 ? 7.541 5.014 4.723 1.00 95.56 85 LEU A N 1
ATOM 687 C CA . LEU A 1 85 ? 6.324 5.680 4.254 1.00 95.56 85 LEU A CA 1
ATOM 688 C C . LEU A 1 85 ? 5.083 5.187 5.015 1.00 95.56 85 LEU A C 1
ATOM 690 O O . LEU A 1 85 ? 4.256 6.000 5.417 1.00 95.56 85 LEU A O 1
ATOM 694 N N . SER A 1 86 ? 4.964 3.880 5.252 1.00 93.69 86 SER A N 1
ATOM 695 C CA . SER A 1 86 ? 3.875 3.336 6.064 1.00 93.69 86 SER A CA 1
ATOM 696 C C . SER A 1 86 ? 3.883 3.892 7.490 1.00 93.69 86 SER A C 1
ATOM 698 O O . SER A 1 86 ? 2.817 4.182 8.024 1.00 93.69 86 SER A O 1
ATOM 700 N N . GLU A 1 87 ? 5.050 4.040 8.116 1.00 93.00 87 GLU A N 1
ATOM 701 C CA . GLU A 1 87 ? 5.171 4.623 9.459 1.00 93.00 87 GLU A CA 1
ATOM 702 C C . GLU A 1 87 ? 4.734 6.093 9.477 1.00 93.00 87 GLU A C 1
ATOM 704 O O . GLU A 1 87 ? 4.000 6.507 10.373 1.00 93.00 87 GLU A O 1
ATOM 709 N N . ILE A 1 88 ? 5.137 6.870 8.466 1.00 93.50 88 ILE A N 1
ATOM 710 C CA . ILE A 1 88 ? 4.722 8.270 8.300 1.00 93.50 88 ILE A CA 1
ATOM 711 C C . ILE A 1 88 ? 3.196 8.361 8.219 1.00 93.50 88 ILE A C 1
ATOM 713 O O . ILE A 1 88 ? 2.590 9.066 9.022 1.00 93.50 88 ILE A O 1
ATOM 717 N N . ILE A 1 89 ? 2.570 7.593 7.322 1.00 92.38 89 ILE A N 1
ATOM 718 C CA . ILE A 1 89 ? 1.110 7.592 7.138 1.00 92.38 89 ILE A CA 1
ATOM 719 C C . ILE A 1 89 ? 0.388 7.174 8.427 1.00 92.38 89 ILE A C 1
ATOM 721 O O . ILE A 1 89 ? -0.610 7.787 8.812 1.00 92.38 89 ILE A O 1
ATOM 725 N N . ALA A 1 90 ? 0.889 6.149 9.122 1.00 89.94 90 ALA A N 1
ATOM 726 C CA . ALA A 1 90 ? 0.298 5.701 10.380 1.00 89.94 90 ALA A CA 1
ATOM 727 C C . ALA A 1 90 ? 0.362 6.783 11.467 1.00 89.94 90 ALA A C 1
ATOM 729 O O . ALA A 1 90 ? -0.587 6.947 12.229 1.00 89.94 90 ALA A O 1
ATOM 730 N N . ASN A 1 91 ? 1.456 7.544 11.531 1.00 89.56 91 ASN A N 1
ATOM 731 C CA . ASN A 1 91 ? 1.604 8.645 12.479 1.00 89.56 91 ASN A CA 1
ATOM 732 C C . ASN A 1 91 ? 0.756 9.869 12.103 1.00 89.56 91 ASN A C 1
ATOM 734 O O . ASN A 1 91 ? 0.223 10.518 12.998 1.00 89.56 91 ASN A O 1
ATOM 738 N N . GLU A 1 92 ? 0.610 10.180 10.811 1.00 88.38 92 GLU A N 1
ATOM 739 C CA . GLU A 1 92 ? -0.315 11.216 10.318 1.00 88.38 92 GLU A CA 1
ATOM 740 C C . GLU A 1 92 ? -1.757 10.895 10.733 1.00 88.38 92 GLU A C 1
ATOM 742 O O . GLU A 1 92 ? -2.466 11.758 11.242 1.00 88.38 92 GLU A O 1
ATOM 747 N N . SER A 1 93 ? -2.150 9.628 10.610 1.00 82.56 93 SER A N 1
ATOM 748 C CA . SER A 1 93 ? -3.512 9.169 10.902 1.00 82.56 93 SER A CA 1
ATOM 749 C C . SER A 1 93 ? -3.866 9.149 12.394 1.00 82.56 93 SER A C 1
ATOM 751 O O . SER A 1 93 ? -5.040 9.130 12.724 1.00 82.56 93 SER A O 1
ATOM 753 N N . LYS A 1 94 ? -2.877 9.144 13.301 1.00 78.19 94 LYS A N 1
ATOM 754 C CA . LYS A 1 94 ? -3.092 9.192 14.765 1.00 78.19 94 LYS A CA 1
ATOM 755 C C . LYS A 1 94 ? -3.261 10.610 15.318 1.00 78.19 94 LYS A C 1
ATOM 757 O O . LYS A 1 94 ? -3.545 10.767 16.500 1.00 78.19 94 LYS A O 1
ATOM 762 N N . LYS A 1 95 ? -2.977 11.637 14.511 1.00 66.75 95 LYS A N 1
ATOM 763 C CA . LYS A 1 95 ? -3.084 13.052 14.909 1.00 66.75 95 LYS A CA 1
ATOM 764 C C . LYS A 1 95 ? -4.476 13.642 14.656 1.00 66.75 95 LYS A C 1
ATOM 766 O O . LYS A 1 95 ? -4.705 14.790 15.032 1.00 66.75 95 LYS A O 1
ATOM 771 N N . HIS A 1 96 ? -5.352 12.877 14.016 1.00 52.56 96 HIS A N 1
ATOM 772 C CA . HIS A 1 96 ? -6.752 13.184 13.749 1.00 52.56 96 HIS A CA 1
ATOM 773 C C . HIS A 1 96 ? -7.637 12.240 14.557 1.00 52.56 96 HIS A C 1
ATOM 775 O O . HIS A 1 96 ? -8.734 12.693 14.943 1.00 52.56 96 HIS A O 1
#

Sequence (96 aa):
MKFKEASLILASLFGENAFQKWGESKQKYYGPCLRSIFEVLFPLVANNLELLVSIQKEISNRKEYKEATKRGARAIVRFSKLLKLSE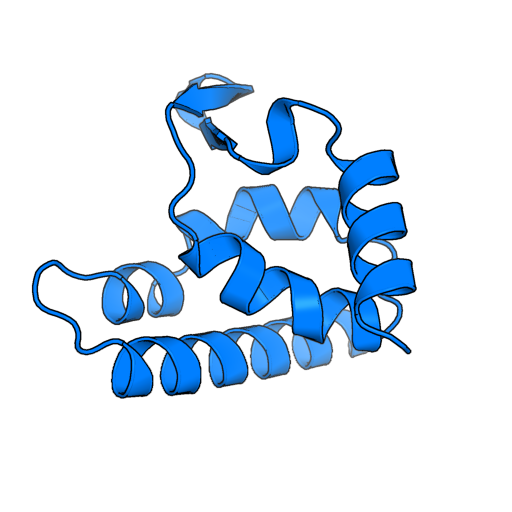IIANESKKH

Radius of gyration: 12.81 Å; chains: 1; bounding box: 29×28×30 Å

Organism: Lacticaseibacillus paracasei (NCBI:txid1597)

pLDDT: mean 86.2, std 7.65, range [52.56, 96.75]

Foldseek 3Di:
DDPVVLVVVLCVQQPVLSQFAADPVVRDTDDGDPCLLVLQSSVLVVLVDPCSVVVRNCQVVDPLSCVLPDPPRDPVSSSVSSPVVSVVVSVVRVVD